Protein AF-A0A6V8L4M1-F1 (afdb_monomer_lite)

InterPro domains:
  IPR036259 MFS transporter superfamily [G3DSA:1.20.1250.20] (1-132)
  IPR036259 MFS transporter superfamily [SSF103473] (3-111)

pLDDT: mean 77.01, std 11.02, range [49.44, 94.81]

Radius of gyration: 29.05 Å; chains: 1; bounding box: 48×50×85 Å

Sequence (153 aa):
MAAAGFAWQSRLTVDSGLVTGVLLPGVVMTFGIGLTFTPLAAAATTGVERSDAGLVSGLLNSSRQVGGSIGLAALATIAAGQGVAGYGRAFEVAALTLVAAAAATLLLPGPRASTVTARAPRTDQGFLRRSRANGRGSEIKARPFALDRRKNP

Organism: NCBI:txid1076125

Structure (mmCIF, N/CA/C/O backbone):
data_AF-A0A6V8L4M1-F1
#
_entry.id   AF-A0A6V8L4M1-F1
#
loop_
_atom_site.group_PDB
_atom_site.id
_atom_site.type_symbol
_atom_site.label_atom_id
_atom_site.label_alt_id
_atom_site.label_comp_id
_atom_site.label_asym_id
_atom_site.label_entity_id
_atom_site.label_seq_id
_atom_site.pdbx_PDB_ins_code
_atom_site.Cartn_x
_atom_site.Cartn_y
_atom_site.Cartn_z
_atom_site.occupancy
_atom_site.B_iso_or_equiv
_atom_site.auth_seq_id
_atom_site.auth_comp_id
_atom_site.auth_asym_id
_atom_site.auth_atom_id
_atom_site.pdbx_PDB_model_num
ATOM 1 N N . MET A 1 1 ? -6.765 5.075 -7.161 1.00 74.38 1 MET A N 1
ATOM 2 C CA . MET A 1 1 ? -5.734 6.039 -7.612 1.00 74.38 1 MET A CA 1
ATOM 3 C C . MET A 1 1 ? -4.319 5.554 -7.339 1.00 74.38 1 MET A C 1
ATOM 5 O O . MET A 1 1 ? -3.570 5.445 -8.297 1.00 74.38 1 MET A O 1
ATOM 9 N N . ALA A 1 2 ? -3.966 5.149 -6.112 1.00 79.38 2 ALA A N 1
ATOM 10 C CA . ALA A 1 2 ? -2.613 4.651 -5.828 1.00 79.38 2 ALA A CA 1
ATOM 11 C C . ALA A 1 2 ? -2.176 3.481 -6.738 1.00 79.38 2 ALA A C 1
ATOM 13 O O . ALA A 1 2 ? -1.106 3.539 -7.335 1.00 79.38 2 ALA A O 1
ATOM 14 N N . ALA A 1 3 ? -3.046 2.483 -6.946 1.00 78.56 3 ALA A N 1
ATOM 15 C CA . ALA A 1 3 ? -2.779 1.366 -7.860 1.00 78.56 3 ALA A CA 1
ATOM 16 C C . ALA A 1 3 ? -2.515 1.800 -9.315 1.00 78.56 3 ALA A C 1
ATOM 18 O O . ALA A 1 3 ? -1.680 1.205 -9.986 1.00 78.56 3 ALA A O 1
ATOM 19 N N . ALA A 1 4 ? -3.184 2.857 -9.792 1.00 81.19 4 ALA A N 1
ATOM 20 C CA . ALA A 1 4 ? -2.968 3.387 -11.138 1.00 81.19 4 ALA A CA 1
ATOM 21 C C . ALA A 1 4 ? -1.587 4.049 -11.267 1.00 81.19 4 ALA A C 1
ATOM 23 O O . ALA A 1 4 ? -0.922 3.864 -12.279 1.00 81.19 4 ALA A O 1
ATOM 24 N N . GLY A 1 5 ? -1.124 4.747 -10.223 1.00 77.19 5 GLY A N 1
ATOM 25 C CA . GLY A 1 5 ? 0.246 5.261 -10.160 1.00 77.19 5 GLY A CA 1
ATOM 26 C C . GLY A 1 5 ? 1.287 4.135 -10.202 1.00 77.19 5 GLY A C 1
ATOM 27 O O . GLY A 1 5 ? 2.226 4.206 -10.989 1.00 77.19 5 GLY A O 1
ATOM 28 N N . PHE A 1 6 ? 1.082 3.053 -9.437 1.00 79.94 6 PHE A N 1
ATOM 29 C CA . PHE A 1 6 ? 1.972 1.876 -9.450 1.00 79.94 6 PHE A CA 1
ATOM 30 C C . PHE A 1 6 ? 1.987 1.162 -10.804 1.00 79.94 6 PHE A C 1
ATOM 32 O O . PHE A 1 6 ? 3.056 0.822 -11.302 1.00 79.94 6 PHE A O 1
ATOM 39 N N . ALA A 1 7 ? 0.826 1.004 -11.440 1.00 80.81 7 ALA A N 1
ATOM 40 C CA . ALA A 1 7 ? 0.725 0.429 -12.779 1.00 80.81 7 ALA A CA 1
ATOM 41 C C . ALA A 1 7 ? 1.347 1.321 -13.869 1.00 80.81 7 ALA A C 1
ATOM 43 O O . ALA A 1 7 ? 1.799 0.819 -14.895 1.00 80.81 7 ALA A O 1
ATOM 44 N N . TRP A 1 8 ? 1.375 2.640 -13.665 1.00 84.38 8 TRP A N 1
ATOM 45 C CA . TRP A 1 8 ? 2.081 3.557 -14.556 1.00 84.38 8 TRP A CA 1
ATOM 46 C C . TRP A 1 8 ? 3.595 3.395 -14.389 1.00 84.38 8 TRP A C 1
ATOM 48 O O . TRP A 1 8 ? 4.304 3.172 -15.369 1.00 84.38 8 TRP A O 1
ATOM 58 N N . GLN A 1 9 ? 4.095 3.4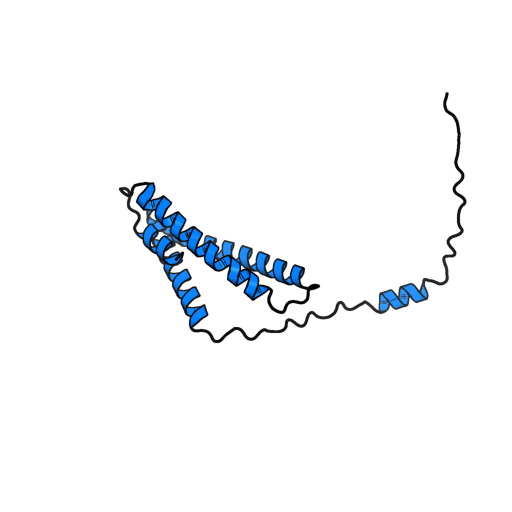27 -13.152 1.00 81.25 9 GLN A N 1
ATOM 59 C CA . GLN A 1 9 ? 5.525 3.278 -12.867 1.00 81.25 9 GLN A CA 1
ATOM 60 C C . GLN A 1 9 ? 6.086 1.886 -13.179 1.00 81.25 9 GLN A C 1
ATOM 62 O O . GLN A 1 9 ? 7.278 1.772 -13.440 1.00 81.25 9 GLN A O 1
ATOM 67 N N . SER A 1 10 ? 5.269 0.830 -13.229 1.00 82.69 10 SER A N 1
ATOM 68 C CA . SER A 1 10 ? 5.748 -0.495 -13.654 1.00 82.69 10 SER A CA 1
ATOM 69 C C . SER A 1 10 ? 6.195 -0.542 -15.121 1.00 82.69 10 SER A C 1
ATOM 71 O O . SER A 1 10 ? 6.928 -1.451 -15.503 1.00 82.69 10 SER A O 1
ATOM 73 N N . ARG A 1 11 ? 5.794 0.444 -15.936 1.00 81.81 11 ARG A N 1
ATOM 74 C CA . ARG A 1 11 ? 6.156 0.565 -17.357 1.00 81.81 11 ARG A CA 1
ATOM 75 C C . ARG A 1 11 ? 7.349 1.491 -17.612 1.00 81.81 11 ARG A C 1
ATOM 77 O O . ARG A 1 11 ? 7.586 1.851 -18.762 1.00 81.81 11 ARG A O 1
ATOM 84 N N . LEU A 1 12 ? 8.068 1.910 -16.567 1.00 81.50 12 LEU A N 1
ATOM 85 C CA . LEU A 1 12 ? 9.231 2.787 -16.710 1.00 81.50 12 LEU A CA 1
ATOM 86 C C . LEU A 1 12 ? 10.321 2.118 -17.553 1.00 81.50 12 LEU A C 1
ATOM 88 O O . LEU A 1 12 ? 10.719 0.984 -17.290 1.00 81.50 12 LEU A O 1
ATOM 92 N N . THR A 1 13 ? 10.832 2.855 -18.530 1.00 73.81 13 THR A N 1
ATOM 93 C CA . THR A 1 13 ? 11.978 2.463 -19.359 1.00 73.81 13 THR A CA 1
ATOM 94 C C . THR A 1 13 ? 13.134 3.438 -19.152 1.00 73.81 13 THR A C 1
ATOM 96 O O . THR A 1 13 ? 12.953 4.521 -18.596 1.00 73.81 13 THR A O 1
ATOM 99 N N . VAL A 1 14 ? 14.328 3.076 -19.622 1.00 72.06 14 VAL A N 1
ATOM 100 C CA . VAL A 1 14 ? 15.528 3.930 -19.527 1.00 72.06 14 VAL A CA 1
ATOM 101 C C . VAL A 1 14 ? 15.386 5.271 -20.262 1.00 72.06 14 VAL A C 1
ATOM 103 O O . VAL A 1 14 ? 16.035 6.237 -19.878 1.00 72.06 14 VAL A O 1
ATOM 106 N N . ASP A 1 15 ? 14.487 5.354 -21.246 1.00 77.12 15 ASP A N 1
ATOM 107 C CA . ASP A 1 15 ? 14.198 6.573 -22.017 1.00 77.12 15 ASP A CA 1
ATOM 108 C C . ASP A 1 15 ? 13.108 7.454 -21.383 1.00 77.12 15 ASP A C 1
ATOM 110 O O . ASP A 1 15 ? 12.748 8.511 -21.906 1.00 77.12 15 ASP A O 1
ATOM 114 N N . SER A 1 16 ? 12.528 7.019 -20.261 1.00 79.06 16 SER A N 1
ATOM 115 C CA . SER A 1 16 ? 11.446 7.748 -19.603 1.00 79.06 16 SER A CA 1
ATOM 116 C C . SER A 1 16 ? 11.971 9.033 -18.957 1.00 79.06 16 SER A C 1
ATOM 118 O O . SER A 1 16 ? 12.795 9.000 -18.046 1.00 79.06 16 SER A O 1
ATOM 120 N N . GLY A 1 17 ? 11.451 10.184 -19.389 1.00 82.88 17 GLY A N 1
ATOM 121 C CA . GLY A 1 17 ? 11.781 11.475 -18.786 1.00 82.88 17 GLY A CA 1
ATOM 122 C C . GLY A 1 17 ? 11.343 11.570 -17.318 1.00 82.88 17 GLY A C 1
ATOM 123 O O . GLY A 1 17 ? 10.309 11.028 -16.929 1.00 82.88 17 GLY A O 1
ATOM 124 N N . LEU A 1 18 ? 12.095 12.315 -16.500 1.00 79.81 18 LEU A N 1
ATOM 125 C CA . LEU A 1 18 ? 11.851 12.470 -15.055 1.00 79.81 18 LEU A CA 1
ATOM 126 C C . LEU A 1 18 ? 10.407 12.891 -14.727 1.00 79.81 18 LEU A C 1
ATOM 128 O O . LEU A 1 18 ? 9.784 12.371 -13.799 1.00 79.81 18 LEU A O 1
ATOM 132 N N . VAL A 1 19 ? 9.866 13.835 -15.501 1.00 83.88 19 VAL A N 1
ATOM 133 C CA . VAL A 1 19 ? 8.543 14.418 -15.251 1.00 83.88 19 VAL A CA 1
ATOM 134 C C . VAL A 1 19 ? 7.426 13.406 -15.521 1.00 83.88 19 VAL A C 1
ATOM 136 O O . VAL A 1 19 ? 6.564 13.199 -14.669 1.00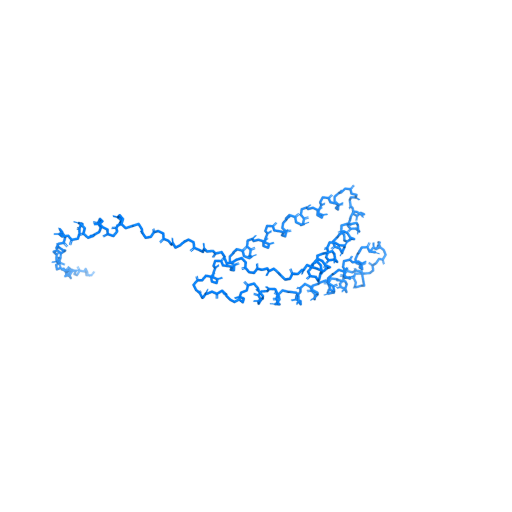 83.88 19 VAL A O 1
ATOM 139 N N . THR A 1 20 ? 7.449 12.745 -16.679 1.00 81.56 20 THR A N 1
ATOM 140 C CA . THR A 1 20 ? 6.381 11.835 -17.125 1.00 81.56 20 THR A CA 1
ATOM 141 C C . THR A 1 20 ? 6.527 10.417 -16.581 1.00 81.56 20 THR A C 1
ATOM 143 O O . THR A 1 20 ? 5.521 9.740 -16.382 1.00 81.56 20 THR A O 1
ATOM 146 N N . GLY A 1 21 ? 7.757 9.970 -16.325 1.00 80.25 21 GLY A N 1
ATOM 147 C CA . GLY A 1 21 ? 8.047 8.646 -15.784 1.00 80.25 21 GLY A CA 1
ATOM 148 C C . GLY A 1 21 ? 7.925 8.577 -14.264 1.00 80.25 21 GLY A C 1
ATOM 149 O O . GLY A 1 21 ? 7.425 7.587 -13.741 1.00 80.25 21 GLY A O 1
ATOM 150 N N . VAL A 1 22 ? 8.350 9.616 -13.537 1.00 81.88 22 VAL A N 1
ATOM 151 C CA . VAL A 1 22 ? 8.508 9.536 -12.072 1.00 81.88 22 VAL A CA 1
ATOM 152 C C . VAL A 1 22 ? 7.609 10.523 -11.334 1.00 81.88 22 VAL A C 1
ATOM 154 O O . VAL A 1 22 ? 6.850 10.112 -10.457 1.00 81.88 22 VAL A O 1
ATOM 157 N N . LEU A 1 23 ? 7.655 11.813 -11.685 1.00 87.38 23 LEU A N 1
ATOM 158 C CA . LEU A 1 23 ? 6.935 12.845 -10.929 1.00 87.38 23 LEU A CA 1
ATOM 159 C C . LEU A 1 23 ? 5.416 12.723 -11.060 1.00 87.38 23 LEU A C 1
ATOM 161 O O . LEU A 1 23 ? 4.731 12.666 -10.040 1.00 87.38 23 LEU A O 1
ATOM 165 N N . LEU A 1 24 ? 4.879 12.652 -12.283 1.00 86.75 24 LEU A N 1
ATOM 166 C CA . LEU A 1 24 ? 3.430 12.520 -12.480 1.00 86.75 24 LEU A CA 1
ATOM 167 C C . LEU A 1 24 ? 2.865 11.259 -11.798 1.00 86.75 24 LEU A C 1
ATOM 169 O O . LEU A 1 24 ? 1.916 11.386 -11.018 1.00 86.75 24 LEU A O 1
ATOM 173 N N . PRO A 1 25 ? 3.436 10.058 -12.012 1.00 82.00 25 PRO A N 1
ATOM 174 C CA . PRO A 1 25 ? 2.959 8.849 -11.341 1.00 82.00 25 PRO A CA 1
ATOM 175 C C . PRO A 1 25 ? 3.078 8.915 -9.816 1.00 82.00 25 PRO A C 1
ATOM 177 O O . PRO A 1 25 ? 2.144 8.518 -9.117 1.00 82.00 25 PRO A O 1
ATOM 180 N N . GLY A 1 26 ? 4.169 9.483 -9.290 1.00 84.38 26 GLY A N 1
ATOM 181 C CA . GLY A 1 26 ? 4.360 9.673 -7.851 1.00 84.38 26 GLY A CA 1
ATOM 182 C C . GLY A 1 26 ? 3.306 10.592 -7.223 1.00 84.38 26 GLY A C 1
ATOM 183 O O . GLY A 1 26 ? 2.794 10.308 -6.136 1.00 84.38 26 GLY A O 1
ATOM 184 N N . VAL A 1 27 ? 2.900 11.655 -7.924 1.00 87.50 27 VAL A N 1
ATOM 185 C CA . VAL A 1 27 ? 1.788 12.517 -7.490 1.00 87.50 27 VAL A CA 1
ATOM 186 C C . VAL A 1 27 ? 0.476 11.728 -7.451 1.00 87.50 27 VAL A C 1
ATOM 188 O O . VAL A 1 27 ? -0.246 11.784 -6.458 1.00 87.50 27 VAL A O 1
ATOM 191 N N . VAL A 1 28 ? 0.184 10.921 -8.474 1.00 87.31 28 VAL A N 1
ATOM 192 C CA . VAL A 1 28 ? -1.025 10.074 -8.502 1.00 87.31 28 VAL A CA 1
ATOM 193 C C . VAL A 1 28 ? -1.028 9.046 -7.362 1.00 87.31 28 VAL A C 1
ATOM 195 O O . VAL A 1 28 ? -2.071 8.814 -6.737 1.00 87.31 28 VAL A O 1
ATOM 198 N N . MET A 1 29 ? 0.130 8.449 -7.056 1.00 85.56 29 MET A N 1
ATOM 199 C CA . MET A 1 29 ? 0.293 7.541 -5.919 1.00 85.56 29 MET A CA 1
ATOM 200 C C . MET A 1 29 ? -0.039 8.226 -4.598 1.00 85.56 29 MET A C 1
ATOM 202 O O . MET A 1 29 ? -0.930 7.782 -3.872 1.00 85.56 29 MET A O 1
ATOM 206 N N . THR A 1 30 ? 0.675 9.311 -4.299 1.00 84.38 30 THR A N 1
ATOM 207 C CA . THR A 1 30 ? 0.579 10.039 -3.026 1.00 84.38 30 THR A CA 1
ATOM 208 C C . THR A 1 30 ? -0.797 10.657 -2.822 1.00 84.38 30 THR A C 1
ATOM 210 O O . THR A 1 30 ? -1.348 10.560 -1.726 1.00 84.38 30 THR A O 1
ATOM 213 N N . PHE A 1 31 ? -1.415 11.181 -3.881 1.00 88.25 31 PHE A N 1
ATOM 214 C CA . PHE A 1 31 ? -2.790 11.669 -3.840 1.00 88.25 31 PHE A CA 1
ATOM 215 C C . PHE A 1 31 ? -3.780 10.549 -3.494 1.00 88.25 31 PHE A C 1
ATOM 217 O O . PHE A 1 31 ? -4.631 10.703 -2.618 1.00 88.25 31 PHE A O 1
ATOM 224 N N . GLY A 1 32 ? -3.634 9.374 -4.118 1.00 81.00 32 GLY A N 1
ATOM 225 C CA . GLY A 1 32 ? -4.463 8.211 -3.807 1.00 81.00 32 GLY A CA 1
ATOM 226 C C . GLY A 1 32 ? -4.307 7.711 -2.368 1.00 81.00 32 GLY A C 1
ATOM 227 O O . GLY A 1 32 ? -5.297 7.341 -1.734 1.00 81.00 32 GLY A O 1
ATOM 228 N N . ILE A 1 33 ? -3.079 7.719 -1.847 1.00 82.00 33 ILE A N 1
ATOM 229 C CA . ILE A 1 33 ? -2.792 7.357 -0.454 1.00 82.00 33 ILE A CA 1
ATOM 230 C C . ILE A 1 33 ? -3.433 8.374 0.502 1.00 82.00 33 ILE A C 1
ATOM 232 O O . ILE A 1 33 ? -4.129 7.974 1.437 1.00 82.00 33 ILE A O 1
ATOM 236 N N . GLY A 1 34 ? -3.272 9.676 0.242 1.00 81.94 34 GLY A N 1
ATOM 237 C CA . GLY A 1 34 ? -3.828 10.751 1.070 1.00 81.94 34 GLY A CA 1
ATOM 238 C C . GLY A 1 34 ? -5.352 10.693 1.190 1.00 81.94 34 GLY A C 1
ATOM 239 O O . GLY A 1 34 ? -5.886 10.771 2.295 1.00 81.94 34 GLY A O 1
ATOM 240 N N . LEU A 1 35 ? -6.051 10.444 0.078 1.00 83.12 35 LEU A N 1
ATOM 241 C CA . LEU A 1 35 ? -7.513 10.298 0.068 1.00 83.12 35 LEU A CA 1
ATOM 242 C C . LEU A 1 35 ? -8.018 9.102 0.891 1.00 83.12 35 LEU A C 1
ATOM 244 O O . LEU A 1 35 ? -9.158 9.112 1.347 1.00 83.12 35 LEU A O 1
ATOM 248 N N . THR A 1 36 ? -7.185 8.082 1.103 1.00 80.19 36 THR A N 1
ATOM 249 C CA . THR A 1 36 ? -7.562 6.883 1.870 1.00 80.19 36 THR A CA 1
ATOM 250 C C . THR A 1 36 ? -7.343 7.074 3.374 1.00 80.19 36 THR A C 1
ATOM 252 O O . THR A 1 36 ? -8.055 6.494 4.194 1.00 80.19 36 THR A O 1
ATOM 255 N N . PHE A 1 37 ? -6.376 7.906 3.767 1.00 77.75 37 PHE A N 1
ATOM 256 C CA . PHE A 1 37 ? -5.958 8.046 5.164 1.00 77.75 37 PHE A CA 1
ATOM 257 C C . PHE A 1 37 ? -7.029 8.673 6.064 1.00 77.75 37 PHE A C 1
ATOM 259 O O . PHE A 1 37 ? -7.272 8.178 7.167 1.00 77.75 37 PHE A O 1
ATOM 266 N N . THR A 1 38 ? -7.679 9.736 5.591 1.00 79.38 38 THR A N 1
ATOM 267 C CA . THR A 1 38 ? -8.715 10.469 6.334 1.00 79.38 38 THR A CA 1
ATOM 268 C C . THR A 1 38 ? -9.932 9.601 6.684 1.00 79.38 38 THR A C 1
ATOM 270 O O . THR A 1 38 ? -10.240 9.483 7.873 1.00 79.38 38 THR A O 1
ATOM 273 N N . PRO A 1 39 ? -10.610 8.936 5.723 1.00 76.31 39 PRO A N 1
ATOM 274 C CA . PRO A 1 39 ? -11.754 8.082 6.043 1.00 76.31 39 PRO A CA 1
ATOM 275 C C . PRO A 1 39 ? -11.356 6.864 6.884 1.00 76.31 39 PRO A C 1
ATOM 277 O O . PRO A 1 39 ? -12.121 6.452 7.750 1.00 76.31 39 PRO A O 1
ATOM 280 N N . LEU A 1 40 ? -10.145 6.324 6.702 1.00 75.56 40 LEU A N 1
ATOM 281 C CA . LEU A 1 40 ? -9.652 5.204 7.504 1.00 75.56 40 LEU A CA 1
ATOM 282 C C . LEU A 1 40 ? -9.451 5.585 8.979 1.00 75.56 40 LEU A C 1
ATOM 284 O O . LEU A 1 40 ? -9.785 4.809 9.870 1.00 75.56 40 LEU A O 1
ATOM 288 N N . ALA A 1 41 ? -8.898 6.769 9.250 1.00 74.31 41 ALA A N 1
ATOM 289 C CA . ALA A 1 41 ? -8.724 7.270 10.613 1.00 74.31 41 ALA A CA 1
ATOM 290 C C . ALA A 1 41 ? -10.072 7.567 11.294 1.00 74.31 41 ALA A C 1
ATOM 292 O O . ALA A 1 41 ? -10.255 7.243 12.468 1.00 74.31 41 ALA A O 1
ATOM 293 N N . ALA A 1 42 ? -11.028 8.124 10.545 1.00 76.31 42 ALA A N 1
ATOM 294 C CA . ALA A 1 42 ? -12.380 8.357 11.037 1.00 76.31 42 ALA A CA 1
ATOM 295 C C . ALA A 1 42 ? -13.089 7.031 11.367 1.00 76.31 42 ALA A C 1
ATOM 297 O O . ALA A 1 42 ? -13.558 6.852 12.486 1.00 76.31 42 ALA A O 1
ATOM 298 N N . ALA A 1 43 ? -13.079 6.063 10.447 1.00 75.12 43 ALA A N 1
ATOM 299 C CA . ALA A 1 43 ? -13.695 4.749 10.644 1.00 75.12 43 ALA A CA 1
ATOM 300 C C . ALA A 1 43 ? -13.077 3.955 11.808 1.00 75.12 43 ALA A C 1
ATOM 302 O O . ALA A 1 43 ? -13.775 3.230 12.509 1.00 75.12 43 ALA A O 1
ATOM 303 N N . ALA A 1 44 ? -11.772 4.096 12.047 1.00 68.56 44 ALA A N 1
ATOM 304 C CA . ALA A 1 44 ? -11.099 3.404 13.145 1.00 68.56 44 ALA A CA 1
ATOM 305 C C . ALA A 1 44 ? -11.422 3.986 14.532 1.00 68.56 44 ALA A C 1
ATOM 307 O O . ALA A 1 44 ? -11.190 3.324 15.540 1.00 68.56 44 ALA A O 1
ATOM 308 N N . THR A 1 45 ? -11.916 5.225 14.595 1.00 74.94 45 THR A N 1
ATOM 309 C CA . THR A 1 45 ? -12.193 5.930 15.856 1.00 74.94 45 THR A CA 1
ATOM 310 C C . THR A 1 45 ? -13.688 6.114 16.125 1.00 74.94 45 THR A C 1
ATOM 312 O O . THR A 1 45 ? -14.066 6.475 17.240 1.00 74.94 45 THR A O 1
ATOM 315 N N . THR A 1 46 ? -14.562 5.816 15.156 1.00 75.88 46 THR A N 1
ATOM 316 C CA . THR A 1 46 ? -16.015 5.829 15.366 1.00 75.88 46 THR A CA 1
ATOM 317 C C . THR A 1 46 ? -16.427 4.816 16.436 1.00 75.88 46 THR A C 1
ATOM 319 O O . THR A 1 46 ? -16.144 3.628 16.305 1.00 75.88 46 THR A O 1
ATOM 322 N N . GLY A 1 47 ? -17.119 5.278 17.482 1.00 68.75 47 GLY A N 1
ATOM 323 C CA . GLY A 1 47 ? -17.636 4.425 18.562 1.00 68.75 47 GLY A CA 1
ATOM 324 C C . GLY A 1 47 ? -16.646 4.112 19.690 1.00 68.75 47 GLY A C 1
ATOM 325 O O . GLY A 1 47 ? -16.992 3.351 20.589 1.00 68.75 47 GLY A O 1
ATOM 326 N N . VAL A 1 48 ? -15.442 4.695 19.674 1.00 73.88 48 VAL A N 1
ATOM 327 C CA . VAL A 1 48 ? -14.446 4.531 20.744 1.00 73.88 48 VAL A CA 1
ATOM 328 C C . VAL A 1 48 ? -14.718 5.525 21.876 1.00 73.88 48 VAL A C 1
ATOM 330 O O . VAL A 1 48 ? -14.902 6.721 21.640 1.00 73.88 48 VAL A O 1
ATOM 333 N N . GLU A 1 49 ? -14.731 5.044 23.119 1.00 78.56 49 GLU A N 1
ATOM 334 C CA . GLU A 1 49 ? -14.844 5.903 24.298 1.00 78.56 49 GLU A CA 1
ATOM 335 C C . GLU A 1 49 ? -13.603 6.806 24.430 1.00 78.56 49 GLU A C 1
ATOM 337 O O . GLU A 1 49 ? -12.482 6.402 24.119 1.00 78.56 49 GLU A O 1
ATOM 342 N N . ARG A 1 50 ? -13.770 8.055 24.891 1.00 73.81 50 ARG A N 1
ATOM 343 C CA . ARG A 1 50 ? -12.659 9.029 24.970 1.00 73.81 50 ARG A CA 1
ATOM 344 C C . ARG A 1 50 ? -11.471 8.538 25.808 1.00 73.81 50 ARG A C 1
ATOM 346 O O . ARG A 1 50 ? -10.348 8.949 25.526 1.00 73.81 50 ARG A O 1
ATOM 353 N N . SER A 1 51 ? -11.704 7.669 26.794 1.00 80.06 51 SER A N 1
ATOM 354 C CA . SER A 1 51 ? -10.654 7.028 27.600 1.00 80.06 51 SER A CA 1
ATOM 355 C C . SER A 1 51 ? -9.760 6.086 26.790 1.00 80.06 51 SER A C 1
ATOM 357 O O . SER A 1 51 ? -8.579 5.944 27.100 1.00 80.06 51 SER A O 1
ATOM 359 N N . ASP A 1 52 ? -10.300 5.491 25.728 1.00 81.00 52 ASP A N 1
ATOM 360 C CA . ASP A 1 52 ? -9.674 4.397 24.984 1.00 81.00 52 ASP A CA 1
ATOM 361 C C . ASP A 1 52 ? -9.102 4.867 23.641 1.00 81.00 52 ASP A C 1
ATOM 363 O O . ASP A 1 52 ? -8.339 4.146 22.995 1.00 81.00 52 ASP A O 1
ATOM 367 N N . ALA A 1 53 ? -9.396 6.106 23.232 1.00 79.19 53 ALA A N 1
ATOM 368 C CA . ALA A 1 53 ? -8.917 6.699 21.983 1.00 79.19 53 ALA A CA 1
ATOM 369 C C . ALA A 1 53 ? -7.383 6.643 21.843 1.00 79.19 53 ALA A C 1
ATOM 371 O O . ALA A 1 53 ? -6.868 6.379 20.755 1.00 79.19 53 ALA A O 1
ATOM 372 N N . GLY A 1 54 ? -6.647 6.834 22.945 1.00 83.12 54 GLY A N 1
ATOM 373 C CA . GLY A 1 54 ? -5.186 6.714 22.965 1.00 83.12 54 GLY A CA 1
ATOM 374 C C . GLY A 1 54 ? -4.697 5.284 22.715 1.00 83.12 54 GLY A C 1
ATOM 375 O O . GLY A 1 54 ? -3.754 5.082 21.950 1.00 83.12 54 GLY A O 1
ATOM 376 N N . LEU A 1 55 ? -5.374 4.288 23.296 1.00 85.81 55 LEU A N 1
ATOM 377 C CA . LEU A 1 55 ? -5.055 2.870 23.104 1.00 85.81 55 LEU A CA 1
ATOM 378 C C . LEU A 1 55 ? -5.373 2.419 21.676 1.00 85.81 55 LEU A C 1
ATOM 380 O O . LEU A 1 55 ? -4.537 1.784 21.037 1.00 85.81 55 LEU A O 1
ATOM 384 N N . VAL A 1 56 ? -6.540 2.795 21.147 1.00 83.44 56 VAL A N 1
ATOM 385 C CA . VAL A 1 56 ? -6.947 2.462 19.773 1.00 83.44 56 VAL A CA 1
ATOM 386 C C . VAL A 1 56 ? -6.028 3.126 18.747 1.00 83.44 56 VAL A C 1
ATOM 388 O O . VAL A 1 56 ? -5.580 2.465 17.813 1.00 83.44 56 VAL A O 1
ATOM 391 N N . SER A 1 57 ? -5.683 4.403 18.935 1.00 82.81 57 SER A N 1
ATOM 392 C CA . SER A 1 57 ? -4.748 5.114 18.054 1.00 82.81 57 SER A CA 1
ATOM 393 C C . SER A 1 57 ? -3.343 4.504 18.099 1.00 82.81 57 SER A C 1
ATOM 395 O O . SER A 1 57 ? -2.735 4.272 17.051 1.00 82.81 57 SER A O 1
ATOM 397 N N . GLY A 1 58 ? -2.850 4.159 19.295 1.00 87.00 58 GLY A N 1
ATOM 398 C CA . GLY A 1 58 ? -1.574 3.463 19.469 1.00 87.00 58 GLY A CA 1
ATOM 399 C C . GLY A 1 58 ? -1.551 2.115 18.749 1.00 87.00 58 GLY A C 1
ATOM 400 O O . GLY A 1 58 ? -0.645 1.856 17.958 1.00 87.00 58 GLY A O 1
ATOM 401 N N . LEU A 1 59 ? -2.588 1.295 18.941 1.00 88.12 59 LEU A N 1
ATOM 402 C CA . LEU A 1 59 ? -2.743 0.009 18.255 1.00 88.12 59 LEU A CA 1
ATOM 403 C C . LEU A 1 59 ? -2.804 0.172 16.736 1.00 88.12 59 LEU A C 1
ATOM 405 O O . LEU A 1 59 ? -2.149 -0.581 16.012 1.00 88.12 59 LEU A O 1
ATOM 409 N N . LEU A 1 60 ? -3.547 1.163 16.244 1.00 84.94 60 LEU A N 1
ATOM 410 C CA . LEU A 1 60 ? -3.663 1.442 14.817 1.00 84.94 60 LEU A CA 1
ATOM 411 C C . LEU A 1 60 ? -2.315 1.863 14.225 1.00 84.94 60 LEU A C 1
ATOM 413 O O . LEU A 1 60 ? -1.928 1.376 13.164 1.00 84.94 60 LEU A O 1
ATOM 417 N N . ASN A 1 61 ? -1.576 2.732 14.914 1.00 86.50 61 ASN A N 1
ATOM 418 C CA . ASN A 1 61 ? -0.269 3.189 14.461 1.00 86.50 61 ASN A CA 1
ATOM 419 C C . ASN A 1 61 ? 0.778 2.065 14.480 1.00 86.50 61 ASN A C 1
ATOM 421 O O . ASN A 1 61 ? 1.507 1.890 13.505 1.00 86.50 61 ASN A O 1
ATOM 425 N N . SER A 1 62 ? 0.830 1.263 15.546 1.00 89.25 62 SER A N 1
ATOM 426 C CA . SER A 1 62 ? 1.718 0.098 15.622 1.00 89.25 62 SER A CA 1
ATOM 427 C C . SER A 1 62 ? 1.389 -0.929 14.541 1.00 89.25 62 SER A C 1
ATOM 429 O O . SER A 1 62 ? 2.291 -1.396 13.850 1.00 89.25 62 SER A O 1
ATOM 431 N N . SER A 1 63 ? 0.103 -1.220 14.321 1.00 89.12 63 SER A N 1
ATOM 432 C CA . SER A 1 63 ? -0.338 -2.141 13.264 1.00 89.12 63 SER A CA 1
ATOM 433 C C . SER A 1 63 ? 0.046 -1.637 11.872 1.00 89.12 63 SER A C 1
ATOM 435 O O . SER A 1 63 ? 0.514 -2.414 11.044 1.00 89.12 63 SER A O 1
ATOM 437 N N . ARG A 1 64 ? -0.091 -0.327 11.614 1.00 88.25 64 ARG A N 1
ATOM 438 C CA . ARG A 1 64 ? 0.333 0.298 10.350 1.00 88.25 64 ARG A CA 1
ATOM 439 C C . ARG A 1 64 ? 1.841 0.216 10.143 1.00 88.25 64 ARG A C 1
ATOM 441 O O . ARG A 1 64 ? 2.266 -0.103 9.040 1.00 88.25 64 ARG A O 1
ATOM 448 N N . GLN A 1 65 ? 2.640 0.480 11.177 1.00 91.56 65 GLN A N 1
ATOM 449 C CA . GLN A 1 65 ? 4.098 0.380 11.081 1.00 91.56 65 GLN A CA 1
ATOM 450 C C . GLN A 1 65 ? 4.552 -1.058 10.816 1.00 91.56 65 GLN A C 1
ATOM 452 O O . GLN A 1 65 ? 5.352 -1.279 9.912 1.00 91.56 65 GLN A O 1
ATOM 457 N N . VAL A 1 66 ? 4.004 -2.033 11.549 1.00 94.12 66 VAL A N 1
ATOM 458 C CA . VAL A 1 66 ? 4.317 -3.459 11.356 1.00 94.12 66 VAL A CA 1
ATOM 459 C C . VAL A 1 66 ? 3.866 -3.938 9.974 1.00 94.12 66 VAL A C 1
ATOM 461 O O . VAL A 1 66 ? 4.630 -4.580 9.262 1.00 94.12 66 VAL A O 1
ATOM 464 N N . GLY A 1 67 ? 2.651 -3.592 9.543 1.00 87.69 67 GLY A N 1
ATOM 465 C CA . GLY A 1 67 ? 2.167 -3.949 8.208 1.00 87.69 67 GLY A CA 1
ATOM 466 C C . GLY A 1 67 ? 2.982 -3.292 7.091 1.00 87.69 67 GLY A C 1
ATOM 467 O O . GLY A 1 67 ? 3.313 -3.941 6.100 1.00 87.69 67 GLY A O 1
ATOM 468 N N . GLY A 1 68 ? 3.350 -2.022 7.268 1.00 88.38 68 GLY A N 1
ATOM 469 C CA . GLY A 1 68 ? 4.155 -1.267 6.313 1.00 88.38 68 GLY A CA 1
ATOM 470 C C . GLY A 1 68 ? 5.559 -1.840 6.143 1.00 88.38 68 GLY A C 1
ATOM 471 O O . GLY A 1 68 ? 6.017 -1.983 5.012 1.00 88.38 68 GLY A O 1
ATOM 472 N N . SER A 1 69 ? 6.222 -2.225 7.237 1.00 94.00 69 SER A N 1
ATOM 473 C CA . SER A 1 69 ? 7.558 -2.826 7.171 1.00 94.00 69 SER A CA 1
ATOM 474 C C . SER A 1 69 ? 7.537 -4.213 6.532 1.00 94.00 69 SER A C 1
ATOM 476 O O . SER A 1 69 ? 8.391 -4.499 5.697 1.00 94.00 69 SER A O 1
ATOM 478 N N . ILE A 1 70 ? 6.539 -5.046 6.845 1.00 94.81 70 ILE A N 1
ATOM 479 C CA . ILE A 1 70 ? 6.373 -6.373 6.231 1.00 94.81 70 ILE A CA 1
ATOM 480 C C . ILE A 1 70 ? 6.097 -6.246 4.728 1.00 94.81 70 ILE A C 1
ATOM 482 O O . ILE A 1 70 ? 6.739 -6.920 3.922 1.00 94.81 70 ILE A O 1
ATOM 486 N N . GLY A 1 71 ? 5.176 -5.360 4.335 1.00 88.88 71 GLY A N 1
ATOM 487 C CA . GLY A 1 71 ? 4.865 -5.117 2.926 1.00 88.88 71 GLY A CA 1
ATOM 488 C C . GLY A 1 71 ? 6.075 -4.591 2.154 1.00 88.88 71 GLY A C 1
ATOM 489 O O . GLY A 1 71 ? 6.386 -5.088 1.073 1.00 88.88 71 GLY A O 1
ATOM 490 N N . LEU A 1 72 ? 6.805 -3.635 2.734 1.00 92.25 72 LEU A N 1
ATOM 491 C CA . LEU A 1 72 ? 8.017 -3.095 2.127 1.00 92.25 72 LEU A CA 1
ATOM 492 C C . LEU A 1 72 ? 9.118 -4.154 2.006 1.00 92.25 72 LEU A C 1
ATOM 494 O O . LEU A 1 72 ? 9.761 -4.226 0.963 1.00 92.25 72 LEU A O 1
ATOM 498 N N . ALA A 1 73 ? 9.312 -4.995 3.025 1.00 93.69 73 ALA A N 1
ATOM 499 C CA . ALA A 1 73 ? 10.287 -6.081 2.989 1.00 93.69 73 ALA A CA 1
ATOM 500 C C . ALA A 1 73 ? 9.991 -7.064 1.847 1.00 93.69 73 ALA A C 1
ATOM 502 O O . ALA A 1 73 ? 10.886 -7.372 1.064 1.00 93.69 73 ALA A O 1
ATOM 503 N N . ALA A 1 74 ? 8.733 -7.487 1.691 1.00 92.06 74 ALA A N 1
ATOM 504 C CA . ALA A 1 74 ? 8.333 -8.374 0.601 1.00 92.06 74 ALA A CA 1
ATOM 505 C C . ALA A 1 74 ? 8.578 -7.745 -0.784 1.00 92.06 74 ALA A C 1
ATOM 507 O O . ALA A 1 74 ? 9.143 -8.389 -1.670 1.00 92.06 74 ALA A O 1
ATOM 508 N N . LEU A 1 75 ? 8.211 -6.470 -0.967 1.00 89.62 75 LEU A N 1
ATOM 509 C CA . LEU A 1 75 ? 8.456 -5.747 -2.220 1.00 89.62 75 LEU A CA 1
ATOM 510 C C . LEU A 1 75 ? 9.953 -5.577 -2.505 1.00 89.62 75 LEU A C 1
ATOM 512 O O . LEU A 1 75 ? 10.378 -5.735 -3.649 1.00 89.62 75 LEU A O 1
ATOM 516 N N . ALA A 1 76 ? 10.759 -5.303 -1.478 1.00 90.00 76 ALA A N 1
ATOM 517 C CA . ALA A 1 76 ? 12.208 -5.197 -1.601 1.00 90.00 76 ALA A CA 1
ATOM 518 C C . ALA A 1 76 ? 12.839 -6.533 -2.014 1.00 90.00 76 ALA A C 1
ATOM 520 O O . ALA A 1 76 ? 13.708 -6.550 -2.882 1.00 90.00 76 ALA A O 1
ATOM 521 N N . THR A 1 77 ? 12.371 -7.658 -1.463 1.00 91.81 77 THR A N 1
ATOM 522 C CA . THR A 1 77 ? 12.811 -8.997 -1.882 1.00 91.81 77 THR A CA 1
ATOM 523 C C . THR A 1 77 ? 12.495 -9.262 -3.355 1.00 91.81 77 THR A C 1
ATOM 525 O O . THR A 1 77 ? 13.357 -9.750 -4.085 1.00 91.81 77 THR A O 1
ATOM 528 N N . ILE A 1 78 ? 11.295 -8.896 -3.818 1.00 87.81 78 ILE A N 1
ATOM 529 C CA . ILE A 1 78 ? 10.902 -9.029 -5.231 1.00 87.81 78 ILE A CA 1
ATOM 530 C C . ILE A 1 78 ? 11.793 -8.162 -6.128 1.00 87.81 78 ILE A C 1
ATOM 532 O O . ILE A 1 78 ? 12.275 -8.633 -7.157 1.00 87.81 78 ILE A O 1
ATOM 536 N N . ALA A 1 79 ? 12.0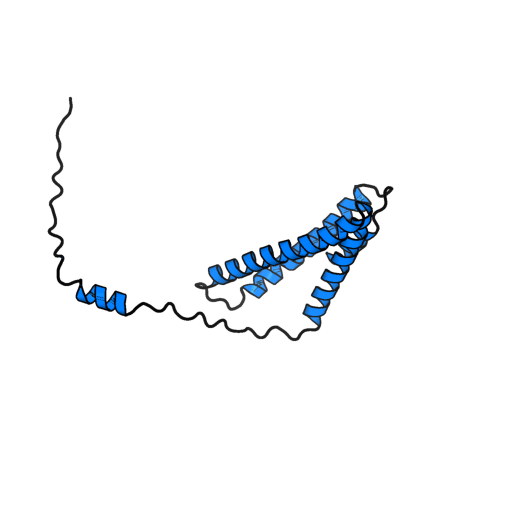48 -6.913 -5.727 1.00 88.44 79 ALA A N 1
ATOM 537 C CA . ALA A 1 79 ? 12.906 -6.002 -6.478 1.00 88.44 79 ALA A CA 1
ATOM 538 C C . ALA A 1 79 ? 14.360 -6.504 -6.550 1.00 88.44 79 ALA A C 1
ATOM 540 O O . ALA A 1 79 ? 14.986 -6.450 -7.607 1.00 88.44 79 ALA A O 1
ATOM 541 N N . ALA A 1 80 ? 14.890 -7.039 -5.448 1.00 88.62 80 ALA A N 1
ATOM 542 C CA . ALA A 1 80 ? 16.276 -7.488 -5.356 1.00 88.62 80 ALA A CA 1
ATOM 543 C C . ALA A 1 80 ? 16.601 -8.661 -6.297 1.00 88.62 80 ALA A C 1
ATOM 545 O O . ALA A 1 80 ? 17.728 -8.758 -6.779 1.00 88.62 80 ALA A O 1
ATOM 546 N N . GLY A 1 81 ? 15.624 -9.520 -6.611 1.00 80.62 81 GLY A N 1
ATOM 547 C CA . GLY A 1 81 ? 15.838 -10.728 -7.416 1.00 80.62 81 GLY A CA 1
ATOM 548 C C . GLY A 1 81 ? 16.310 -10.499 -8.861 1.00 80.62 81 GLY A C 1
ATOM 549 O O . GLY A 1 81 ? 16.738 -11.452 -9.507 1.00 80.62 81 GLY A O 1
ATOM 550 N N . GLN A 1 82 ? 16.223 -9.272 -9.392 1.00 79.31 82 GLN A N 1
ATOM 551 C CA . GLN A 1 82 ? 16.574 -8.934 -10.786 1.00 79.31 82 GLN A CA 1
ATOM 552 C C . GLN A 1 82 ? 17.344 -7.597 -10.908 1.00 79.31 82 GLN A C 1
ATOM 554 O O . GLN A 1 82 ? 17.428 -7.018 -11.993 1.00 79.31 82 GLN A O 1
ATOM 559 N N . GLY A 1 83 ? 17.878 -7.056 -9.805 1.00 79.62 83 GLY A N 1
ATOM 560 C CA . GLY A 1 83 ? 18.526 -5.738 -9.799 1.00 79.62 83 GLY A CA 1
ATOM 561 C C . GLY A 1 83 ? 17.580 -4.611 -10.242 1.00 79.62 83 GLY A C 1
ATOM 562 O O . GLY A 1 83 ? 16.402 -4.601 -9.892 1.00 79.62 83 GLY A O 1
ATOM 563 N N . VAL A 1 84 ? 18.067 -3.653 -11.040 1.00 76.50 84 VAL A N 1
ATOM 564 C CA . VAL A 1 84 ? 17.259 -2.497 -11.490 1.00 76.50 84 VAL A CA 1
ATOM 565 C C . VAL A 1 84 ? 16.010 -2.889 -12.295 1.00 76.50 84 VAL A C 1
ATOM 567 O O . VAL A 1 84 ? 14.998 -2.196 -12.226 1.00 76.50 84 VAL A O 1
ATOM 570 N N . ALA A 1 85 ? 16.031 -4.026 -12.997 1.00 79.50 85 ALA A N 1
ATOM 571 C CA . ALA A 1 85 ? 14.867 -4.530 -13.728 1.00 79.50 85 ALA A CA 1
ATOM 572 C C . ALA A 1 85 ? 13.760 -5.064 -12.794 1.00 79.50 85 ALA A C 1
ATOM 574 O O . ALA A 1 85 ? 12.589 -5.115 -13.176 1.00 79.50 85 ALA A O 1
ATOM 575 N N . GLY A 1 86 ? 14.099 -5.424 -11.550 1.00 82.56 86 GLY A N 1
ATOM 576 C CA . GLY A 1 86 ? 13.152 -5.952 -10.565 1.00 82.56 86 GLY A CA 1
ATOM 577 C C . GLY A 1 86 ? 12.155 -4.918 -10.037 1.00 82.56 86 GLY A C 1
ATOM 578 O O . GLY A 1 86 ? 11.066 -5.291 -9.599 1.00 82.56 86 GLY A O 1
ATOM 579 N N . TYR A 1 87 ? 12.465 -3.620 -10.138 1.00 84.62 87 TYR A N 1
ATOM 580 C CA . TYR A 1 87 ? 11.555 -2.552 -9.708 1.00 84.62 87 TYR A CA 1
ATOM 581 C C . TYR A 1 87 ? 10.234 -2.555 -10.484 1.00 84.62 87 TYR A C 1
ATOM 583 O O . TYR A 1 87 ? 9.182 -2.346 -9.882 1.00 84.62 87 TYR A O 1
ATOM 591 N N . GLY A 1 88 ? 10.254 -2.871 -11.785 1.00 85.62 88 GLY A N 1
ATOM 592 C CA . GLY A 1 88 ? 9.030 -2.977 -12.588 1.00 85.62 88 GLY A CA 1
ATOM 593 C C . GLY A 1 88 ? 8.069 -4.036 -12.039 1.00 85.62 88 GLY A C 1
ATOM 594 O O . GLY A 1 88 ? 6.879 -3.771 -11.861 1.00 85.62 88 GLY A O 1
ATOM 595 N N . ARG A 1 89 ? 8.602 -5.211 -11.669 1.00 85.31 89 ARG A N 1
ATOM 596 C CA . ARG A 1 89 ? 7.826 -6.297 -11.047 1.00 85.31 89 ARG A CA 1
ATOM 597 C C . ARG A 1 89 ? 7.347 -5.949 -9.646 1.00 85.31 89 ARG A C 1
ATOM 599 O O . ARG A 1 89 ? 6.203 -6.240 -9.314 1.00 85.31 89 ARG A O 1
ATOM 606 N N . ALA A 1 90 ? 8.174 -5.286 -8.843 1.00 87.62 90 ALA A N 1
ATOM 607 C CA . ALA A 1 90 ? 7.755 -4.818 -7.526 1.00 87.62 90 ALA A CA 1
ATOM 608 C C . ALA A 1 90 ? 6.583 -3.822 -7.623 1.00 87.62 90 ALA A C 1
ATOM 610 O O . ALA A 1 90 ? 5.618 -3.934 -6.867 1.00 87.62 90 ALA A O 1
ATOM 611 N N . PHE A 1 91 ? 6.609 -2.896 -8.589 1.00 87.50 91 PHE A N 1
ATOM 612 C CA . PHE A 1 91 ? 5.503 -1.961 -8.813 1.00 87.50 91 PHE A CA 1
ATOM 613 C C . PHE A 1 91 ? 4.236 -2.641 -9.347 1.00 87.50 91 PHE A C 1
ATOM 615 O O . PHE A 1 91 ? 3.139 -2.302 -8.907 1.00 87.50 91 PHE A O 1
ATOM 622 N N . GLU A 1 92 ? 4.360 -3.631 -10.233 1.00 87.50 92 GLU A N 1
ATOM 623 C CA . GLU A 1 92 ? 3.225 -4.440 -10.698 1.00 87.50 92 GLU A CA 1
ATOM 624 C C . GLU A 1 92 ? 2.554 -5.188 -9.534 1.00 87.50 92 GLU A C 1
ATOM 626 O O . GLU A 1 92 ? 1.338 -5.100 -9.348 1.00 87.50 92 GLU A O 1
ATOM 631 N N . VAL A 1 93 ? 3.348 -5.855 -8.690 1.00 88.88 93 VAL A N 1
ATOM 632 C CA . VAL A 1 93 ? 2.848 -6.559 -7.500 1.00 88.88 93 VAL A CA 1
ATOM 633 C C . VAL A 1 93 ? 2.203 -5.584 -6.514 1.00 88.88 93 VAL A C 1
ATOM 635 O O . VAL A 1 93 ? 1.136 -5.879 -5.974 1.00 88.88 93 VAL A O 1
ATOM 638 N N . ALA A 1 94 ? 2.785 -4.400 -6.307 1.00 87.44 94 ALA A N 1
ATOM 639 C CA . ALA A 1 94 ? 2.188 -3.362 -5.470 1.00 87.44 94 ALA A CA 1
ATOM 640 C C . ALA A 1 94 ? 0.824 -2.895 -6.014 1.00 87.44 94 ALA A C 1
ATOM 642 O O . ALA A 1 94 ? -0.138 -2.781 -5.248 1.00 87.44 94 ALA A O 1
ATOM 643 N N . ALA A 1 95 ? 0.704 -2.685 -7.331 1.00 86.19 95 ALA A N 1
ATOM 644 C CA . ALA A 1 95 ? -0.560 -2.325 -7.970 1.00 86.19 95 ALA A CA 1
ATOM 645 C C . ALA A 1 95 ? -1.628 -3.411 -7.764 1.00 86.19 95 ALA A C 1
ATOM 647 O O . ALA A 1 95 ? -2.738 -3.102 -7.324 1.00 86.19 95 ALA A O 1
ATOM 648 N N . LEU A 1 96 ? -1.284 -4.678 -8.019 1.00 89.69 96 LEU A N 1
ATOM 649 C CA . LEU A 1 96 ? -2.193 -5.816 -7.848 1.00 89.69 96 LEU A CA 1
ATOM 650 C C . LEU A 1 96 ? -2.627 -5.989 -6.393 1.00 89.69 96 LEU A C 1
ATOM 652 O O . LEU A 1 96 ? -3.808 -6.194 -6.125 1.00 89.69 96 LEU A O 1
ATOM 656 N N . THR A 1 97 ? -1.696 -5.840 -5.451 1.00 89.44 97 THR A N 1
ATOM 657 C CA . THR A 1 97 ? -1.983 -5.943 -4.015 1.00 89.44 97 THR A CA 1
ATOM 658 C C . THR A 1 97 ? -2.973 -4.862 -3.577 1.00 89.44 97 THR A C 1
ATOM 660 O O . THR A 1 97 ? -3.918 -5.153 -2.846 1.00 89.44 97 THR A O 1
ATOM 663 N N . LEU A 1 98 ? -2.824 -3.624 -4.065 1.00 85.88 98 LEU A N 1
ATOM 664 C CA . LEU A 1 98 ? -3.764 -2.536 -3.779 1.00 85.88 98 LEU A CA 1
ATOM 665 C C . LEU A 1 98 ? -5.145 -2.763 -4.402 1.00 85.88 98 LEU A C 1
ATOM 667 O O . LEU A 1 98 ? -6.153 -2.458 -3.765 1.00 85.88 98 LEU A O 1
ATOM 671 N N . VAL A 1 99 ? -5.211 -3.302 -5.623 1.00 86.50 99 VAL A N 1
ATOM 672 C CA . VAL A 1 99 ? -6.487 -3.664 -6.261 1.00 86.50 99 VAL A CA 1
ATOM 673 C C . VAL A 1 99 ? -7.170 -4.792 -5.492 1.00 86.50 99 VAL A C 1
ATOM 675 O O . VAL A 1 99 ? -8.359 -4.689 -5.205 1.00 86.50 99 VAL A O 1
ATOM 678 N N . ALA A 1 100 ? -6.428 -5.831 -5.103 1.00 86.25 100 ALA A N 1
ATOM 679 C CA . ALA A 1 100 ? -6.948 -6.945 -4.319 1.00 86.25 100 ALA A CA 1
ATOM 680 C C . ALA A 1 100 ? -7.447 -6.488 -2.942 1.00 86.25 100 ALA A C 1
ATOM 682 O O . ALA A 1 100 ? -8.532 -6.884 -2.526 1.00 86.25 100 ALA A O 1
ATOM 683 N N . ALA A 1 101 ? -6.707 -5.606 -2.262 1.00 84.56 101 ALA A N 1
ATOM 684 C CA . ALA A 1 101 ? -7.134 -5.020 -0.995 1.00 84.56 101 ALA A CA 1
ATOM 685 C C . ALA A 1 101 ? -8.420 -4.193 -1.157 1.00 84.56 101 ALA A C 1
ATOM 687 O O . ALA A 1 101 ? -9.354 -4.355 -0.374 1.00 84.56 101 ALA A O 1
ATOM 688 N N . ALA A 1 102 ? -8.508 -3.359 -2.199 1.00 83.69 102 ALA A N 1
ATOM 689 C CA . ALA A 1 102 ? -9.713 -2.586 -2.494 1.00 83.69 102 ALA A CA 1
ATOM 690 C C . ALA A 1 102 ? -10.913 -3.491 -2.827 1.00 83.69 102 ALA A C 1
ATOM 692 O O . ALA A 1 102 ? -12.014 -3.279 -2.318 1.00 83.69 102 ALA A O 1
ATOM 693 N N . ALA A 1 103 ? -10.703 -4.540 -3.625 1.00 84.06 103 ALA A N 1
ATOM 694 C CA . ALA A 1 103 ? -11.732 -5.527 -3.927 1.00 84.06 103 ALA A CA 1
ATOM 695 C C . ALA A 1 103 ? -12.195 -6.240 -2.650 1.00 84.06 103 ALA A C 1
ATOM 697 O O . ALA A 1 103 ? -13.391 -6.281 -2.380 1.00 84.06 103 ALA A O 1
ATOM 698 N N . ALA A 1 104 ? -11.270 -6.706 -1.808 1.00 84.69 104 ALA A N 1
ATOM 699 C CA . ALA A 1 104 ? -11.601 -7.324 -0.528 1.00 84.69 104 ALA A CA 1
ATOM 700 C C . ALA A 1 104 ? -12.457 -6.393 0.347 1.00 84.69 104 ALA A C 1
ATOM 702 O O . ALA A 1 104 ? -13.455 -6.843 0.898 1.00 84.69 104 ALA A O 1
ATOM 703 N N . THR A 1 105 ? -12.146 -5.091 0.415 1.00 80.56 105 THR A N 1
ATOM 704 C CA . THR A 1 105 ? -12.973 -4.133 1.174 1.00 80.56 105 THR A CA 1
ATOM 705 C C . THR A 1 105 ? -14.381 -3.939 0.613 1.00 80.56 105 THR A C 1
ATOM 707 O O . THR A 1 105 ? -15.291 -3.641 1.379 1.00 80.56 105 THR A O 1
ATOM 710 N N . LEU A 1 106 ? -14.575 -4.105 -0.698 1.00 81.69 106 LEU A N 1
ATOM 711 C CA . LEU A 1 106 ? -15.883 -3.966 -1.345 1.00 81.69 106 LEU A CA 1
ATOM 712 C C . LEU A 1 106 ? -16.712 -5.258 -1.284 1.00 81.69 106 LEU A C 1
ATOM 714 O O . LEU A 1 106 ? -17.936 -5.199 -1.216 1.00 81.69 106 LEU A O 1
ATOM 718 N N . LEU A 1 107 ? -16.046 -6.415 -1.352 1.00 83.88 107 LEU A N 1
ATOM 719 C CA . LEU A 1 107 ? -16.669 -7.739 -1.412 1.00 83.88 107 LEU A CA 1
ATOM 720 C C . LEU A 1 107 ? -16.932 -8.352 -0.030 1.00 83.88 107 LEU A C 1
ATOM 722 O O . LEU A 1 107 ? -17.825 -9.188 0.098 1.00 83.88 107 LEU A O 1
ATOM 726 N N . LEU A 1 108 ? -16.172 -7.975 1.002 1.00 80.94 108 LEU A N 1
ATOM 727 C CA . LEU A 1 108 ? -16.374 -8.491 2.355 1.00 80.94 108 LEU A CA 1
ATOM 728 C C . LEU A 1 108 ? -17.519 -7.732 3.055 1.00 80.94 108 LEU A C 1
ATOM 730 O O . LEU A 1 108 ? -17.459 -6.505 3.161 1.00 80.94 108 LEU A O 1
ATOM 734 N N . PRO A 1 109 ? -18.543 -8.433 3.588 1.00 69.44 109 PRO A N 1
ATOM 735 C CA . PRO A 1 109 ? -19.539 -7.833 4.469 1.00 69.44 109 PRO A CA 1
ATOM 736 C C . PRO A 1 109 ? -18.862 -7.123 5.645 1.00 69.44 109 PRO A C 1
ATOM 738 O O . PRO A 1 109 ? -17.902 -7.650 6.213 1.00 69.44 109 PRO A O 1
ATOM 741 N N . GLY A 1 110 ? -19.370 -5.937 5.998 1.00 66.12 110 GLY A N 1
ATOM 742 C CA . GLY A 1 110 ? -18.741 -5.020 6.951 1.00 66.12 110 GLY A CA 1
ATOM 743 C C . GLY A 1 110 ? -18.227 -5.714 8.225 1.00 66.12 110 GLY A C 1
ATOM 744 O O . GLY A 1 110 ? -18.953 -6.541 8.792 1.00 66.12 110 GLY A O 1
ATOM 745 N N . PRO A 1 111 ? -17.001 -5.396 8.695 1.00 59.88 111 PRO A N 1
ATOM 746 C CA . PRO A 1 111 ? -16.457 -5.957 9.924 1.00 59.88 111 PRO A CA 1
ATOM 747 C C . PRO A 1 111 ? -17.450 -5.755 11.066 1.00 59.88 111 PRO A C 1
ATOM 749 O O . PRO A 1 111 ? -17.785 -4.625 11.422 1.00 59.88 111 PRO A O 1
ATOM 752 N N . ARG A 1 112 ? -17.940 -6.854 11.646 1.00 59.47 112 ARG A N 1
ATOM 753 C CA . ARG A 1 112 ? -18.708 -6.777 12.890 1.00 59.47 112 ARG A CA 1
ATOM 754 C C . ARG A 1 112 ? -17.760 -6.199 13.930 1.00 59.47 112 ARG A C 1
ATOM 756 O O . ARG A 1 112 ? -16.683 -6.758 14.128 1.00 59.47 112 ARG A O 1
ATOM 763 N N . ALA A 1 113 ? -18.126 -5.074 14.537 1.00 55.66 113 ALA A N 1
ATOM 764 C CA . ALA A 1 113 ? -17.346 -4.476 15.607 1.00 55.66 113 ALA A CA 1
ATOM 765 C C . ALA A 1 113 ? -17.202 -5.509 16.733 1.00 55.66 113 ALA A C 1
ATOM 767 O O . ALA A 1 113 ? -18.120 -5.720 17.522 1.00 55.66 113 ALA A O 1
ATOM 768 N N . SER A 1 114 ? -16.063 -6.198 16.774 1.00 51.53 114 SER A N 1
ATOM 769 C CA . SER A 1 114 ? -15.693 -7.028 17.907 1.00 51.53 114 SER A CA 1
ATOM 770 C C . SER A 1 114 ? -15.382 -6.061 19.030 1.00 51.53 114 SER A C 1
ATOM 772 O O . SER A 1 114 ? -14.313 -5.454 19.052 1.00 51.53 114 SER A O 1
ATOM 774 N N . THR A 1 115 ? -16.348 -5.859 19.919 1.00 53.50 115 THR A N 1
ATOM 775 C CA . THR A 1 115 ? -16.154 -5.109 21.152 1.00 53.50 115 THR A CA 1
ATOM 776 C C . THR A 1 115 ? -15.008 -5.785 21.898 1.00 53.50 115 THR A C 1
ATOM 778 O O . THR A 1 115 ? -15.187 -6.840 22.504 1.00 53.50 115 THR A O 1
ATOM 781 N N . VAL A 1 116 ? -13.799 -5.227 21.800 1.00 58.41 116 VAL A N 1
ATOM 782 C CA . VAL A 1 116 ? -12.681 -5.635 22.645 1.00 58.41 116 VAL A CA 1
ATOM 783 C C . VAL A 1 116 ? -13.124 -5.266 24.047 1.00 58.41 116 VAL A C 1
ATOM 785 O O . VAL A 1 116 ? -13.106 -4.100 24.425 1.00 58.41 116 VAL A O 1
ATOM 788 N N . THR A 1 117 ? -13.619 -6.249 24.796 1.00 55.59 117 THR A N 1
ATOM 789 C CA . THR A 1 117 ? -13.920 -6.078 26.210 1.00 55.59 117 THR A CA 1
ATOM 790 C C . THR A 1 117 ? -12.587 -5.808 26.889 1.00 55.59 117 THR A C 1
ATOM 792 O O . THR A 1 117 ? -11.856 -6.739 27.229 1.00 55.59 117 THR A O 1
ATOM 795 N N . ALA A 1 118 ? -12.237 -4.527 27.020 1.00 57.88 118 ALA A N 1
ATOM 796 C CA . ALA A 1 118 ? -11.141 -4.083 27.850 1.00 57.88 118 ALA A CA 1
ATOM 797 C C . ALA A 1 118 ? -11.394 -4.688 29.228 1.00 57.88 118 ALA A C 1
ATOM 799 O O . ALA A 1 118 ? -12.334 -4.324 29.937 1.00 57.88 118 ALA A O 1
ATOM 800 N N . ARG A 1 119 ? -10.616 -5.717 29.572 1.00 58.53 119 ARG A N 1
ATOM 801 C CA . ARG A 1 119 ? -10.666 -6.300 30.903 1.00 58.53 119 ARG A CA 1
ATOM 802 C C . ARG A 1 119 ? -10.325 -5.159 31.849 1.00 58.53 119 ARG A C 1
ATOM 804 O O . ARG A 1 119 ? -9.199 -4.668 31.815 1.00 58.53 119 ARG A O 1
ATOM 811 N N . ALA A 1 120 ? -11.318 -4.749 32.641 1.00 61.69 120 ALA A N 1
ATOM 812 C CA . ALA A 1 120 ? -11.170 -3.719 33.653 1.00 61.69 120 ALA A CA 1
ATOM 813 C C . ALA A 1 120 ? -9.844 -3.943 34.395 1.00 61.69 120 ALA A C 1
ATOM 815 O O . ALA A 1 120 ? -9.542 -5.105 34.722 1.00 61.69 120 ALA A O 1
ATOM 816 N N . PRO A 1 121 ? -9.051 -2.882 34.644 1.00 61.28 121 PRO A N 1
ATOM 817 C CA . PRO A 1 121 ? -7.867 -3.001 35.470 1.00 61.28 121 PRO A CA 1
ATOM 818 C C . PRO A 1 121 ? -8.336 -3.690 36.739 1.00 61.28 121 PRO A C 1
ATOM 820 O O . PRO A 1 121 ? -9.243 -3.192 37.409 1.00 61.28 121 PRO A O 1
ATOM 823 N N . ARG A 1 122 ? -7.799 -4.877 37.032 1.00 64.81 122 ARG A N 1
ATOM 824 C CA . ARG A 1 122 ? -7.994 -5.481 38.342 1.00 64.81 122 ARG A CA 1
ATOM 825 C C . ARG A 1 122 ? -7.375 -4.487 39.305 1.00 64.81 122 ARG A C 1
ATOM 827 O O . ARG A 1 122 ? -6.165 -4.494 39.503 1.00 64.81 122 ARG A O 1
ATOM 834 N N . THR A 1 123 ? -8.199 -3.588 39.836 1.00 67.25 123 THR A N 1
ATOM 835 C CA . THR A 1 123 ? -7.885 -2.834 41.030 1.00 67.25 123 THR A CA 1
ATOM 836 C C . THR A 1 123 ? -7.559 -3.917 42.027 1.00 67.25 123 THR A C 1
ATOM 838 O O . THR A 1 123 ? -8.443 -4.679 42.422 1.00 67.25 123 THR A O 1
ATOM 841 N N . ASP A 1 124 ? -6.270 -4.093 42.296 1.00 66.25 124 ASP A N 1
ATOM 842 C CA . ASP A 1 124 ? -5.801 -5.077 43.243 1.00 66.25 124 ASP A CA 1
ATOM 843 C C . ASP A 1 124 ? -6.433 -4.693 44.579 1.00 66.25 124 ASP A C 1
ATOM 845 O O . ASP A 1 124 ? -5.977 -3.787 45.280 1.00 66.25 124 ASP A O 1
ATOM 849 N N . GLN A 1 125 ? -7.570 -5.315 44.897 1.00 64.44 125 GLN A N 1
ATOM 850 C CA . GLN A 1 125 ? -8.289 -5.047 46.132 1.00 64.44 125 GLN A CA 1
ATOM 851 C C . GLN A 1 125 ? -7.383 -5.357 47.326 1.00 64.44 125 GLN A C 1
ATOM 853 O O . GLN A 1 125 ? -7.571 -4.772 48.388 1.00 64.44 125 GLN A O 1
ATOM 858 N N . GLY A 1 126 ? -6.342 -6.181 47.140 1.00 64.50 126 GLY A N 1
ATOM 859 C CA . GLY A 1 126 ? -5.273 -6.391 48.104 1.00 64.50 126 GLY A CA 1
ATOM 860 C C . GLY A 1 126 ? -4.469 -5.128 48.422 1.00 64.50 126 GLY A C 1
ATOM 861 O O . GLY A 1 126 ? -4.086 -4.954 49.578 1.00 64.50 126 GLY A O 1
ATOM 862 N N . PHE A 1 127 ? -4.257 -4.221 47.462 1.00 65.19 127 PHE A N 1
ATOM 863 C CA . PHE A 1 127 ? -3.589 -2.932 47.678 1.00 65.19 127 PHE A CA 1
ATOM 864 C C . PHE A 1 127 ? -4.480 -1.955 48.452 1.00 65.19 127 PHE A C 1
ATOM 866 O O . PHE A 1 127 ? -4.039 -1.373 49.442 1.00 65.19 127 PHE A O 1
ATOM 873 N N . LEU A 1 128 ? -5.762 -1.838 48.083 1.00 68.75 128 LEU A N 1
ATOM 874 C CA . LEU A 1 128 ? -6.716 -0.984 48.808 1.00 68.75 128 LEU A CA 1
ATOM 875 C C . LEU A 1 128 ? -6.981 -1.496 50.233 1.00 68.75 128 LEU A C 1
ATOM 877 O O . LEU A 1 128 ? -7.109 -0.706 51.171 1.00 68.75 128 LEU A O 1
ATOM 881 N N . ARG A 1 129 ? -6.994 -2.821 50.426 1.00 70.62 129 ARG A N 1
ATOM 882 C CA . ARG A 1 129 ? -7.130 -3.447 51.747 1.00 70.62 129 ARG A CA 1
ATOM 883 C C . ARG A 1 129 ? -5.861 -3.282 52.587 1.00 70.62 129 ARG A C 1
ATOM 885 O O . ARG A 1 129 ? -5.980 -3.001 53.776 1.00 70.62 129 ARG A O 1
ATOM 892 N N . ARG A 1 130 ? -4.663 -3.367 51.986 1.00 69.62 130 ARG A N 1
ATOM 893 C CA . ARG A 1 130 ? -3.389 -3.058 52.667 1.00 69.62 130 ARG A CA 1
ATOM 894 C C . ARG A 1 130 ? -3.263 -1.587 53.027 1.00 69.62 130 ARG A C 1
ATOM 896 O O . ARG A 1 130 ? -2.831 -1.293 54.128 1.00 69.62 130 ARG A O 1
ATOM 903 N N . SER A 1 131 ? -3.679 -0.673 52.155 1.00 67.25 131 SER A N 1
ATOM 904 C CA . SER A 1 131 ? -3.633 0.767 52.425 1.00 67.25 131 SER A CA 1
ATOM 905 C C . SER A 1 131 ? -4.571 1.159 53.576 1.00 67.25 131 SER A C 1
ATOM 907 O O . SER A 1 131 ? -4.155 1.875 54.482 1.00 67.25 131 SER A O 1
ATOM 909 N N . ARG A 1 132 ? -5.788 0.591 53.642 1.00 66.19 132 ARG A N 1
ATOM 910 C CA . ARG A 1 132 ? -6.676 0.759 54.812 1.00 66.19 132 ARG A CA 1
ATOM 911 C C . ARG A 1 132 ? -6.146 0.093 56.082 1.00 66.19 132 ARG A C 1
ATOM 913 O O . ARG A 1 132 ? -6.340 0.639 57.162 1.00 66.19 132 ARG A O 1
ATOM 920 N N . ALA A 1 133 ? -5.490 -1.062 55.970 1.00 67.75 133 ALA A N 1
ATOM 921 C CA . ALA A 1 133 ? -4.865 -1.720 57.117 1.00 67.75 133 ALA A CA 1
ATOM 922 C C . ALA A 1 133 ? -3.630 -0.954 57.630 1.00 67.75 133 ALA A C 1
ATOM 924 O O . ALA A 1 133 ? -3.380 -0.934 58.829 1.00 67.75 133 ALA A O 1
ATOM 925 N N . ASN A 1 134 ? -2.896 -0.287 56.735 1.00 69.94 134 ASN A N 1
ATOM 926 C CA . ASN A 1 134 ? -1.669 0.450 57.039 1.00 69.94 134 ASN A CA 1
ATOM 927 C C . ASN A 1 134 ? -1.915 1.933 57.394 1.00 69.94 134 ASN A C 1
ATOM 929 O O . ASN A 1 134 ? -1.033 2.602 57.921 1.00 69.94 134 ASN A O 1
ATOM 933 N N . GLY A 1 135 ? -3.118 2.459 57.143 1.00 59.28 135 GLY A N 1
ATOM 934 C CA . GLY A 1 135 ? -3.499 3.861 57.362 1.00 59.28 135 GLY A CA 1
ATOM 935 C C . GLY A 1 135 ? -3.854 4.250 58.803 1.00 59.28 135 GLY A C 1
ATOM 936 O O . GLY A 1 135 ? -4.493 5.278 59.002 1.00 59.28 135 GLY A O 1
ATOM 937 N N . ARG A 1 136 ? -3.486 3.449 59.812 1.00 62.06 136 ARG A N 1
ATOM 938 C CA . ARG A 1 136 ? -3.751 3.740 61.239 1.00 62.06 136 ARG A CA 1
ATOM 939 C C . ARG A 1 136 ? -2.508 4.102 62.066 1.00 62.06 136 ARG A C 1
ATOM 941 O O . ARG A 1 136 ? -2.634 4.243 63.274 1.00 62.06 136 ARG A O 1
ATOM 948 N N . GLY A 1 137 ? -1.331 4.261 61.450 1.00 58.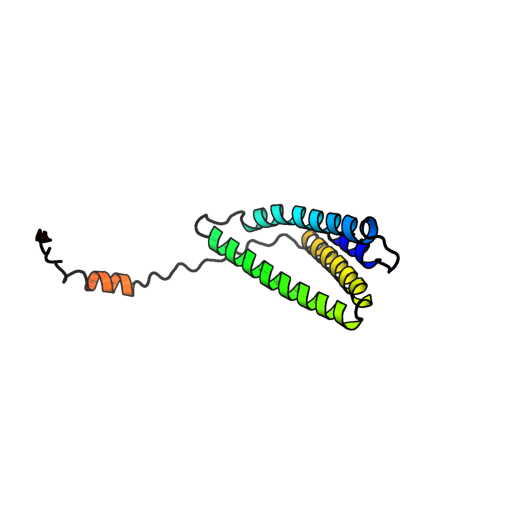38 137 GLY A N 1
ATOM 949 C CA . GLY A 1 137 ? -0.065 4.360 62.197 1.00 58.38 137 GLY A CA 1
ATOM 950 C C . GLY A 1 137 ? 0.847 5.558 61.927 1.00 58.38 137 GLY A C 1
ATOM 951 O O . GLY A 1 137 ? 1.893 5.638 62.558 1.00 58.38 137 GLY A O 1
ATOM 952 N N . SER A 1 138 ? 0.519 6.482 61.022 1.00 58.34 138 SER A N 1
ATOM 953 C CA . SER A 1 138 ? 1.413 7.612 60.726 1.00 58.34 138 SER A CA 1
ATOM 954 C C . SER A 1 138 ? 0.699 8.947 60.889 1.00 58.34 138 SER A C 1
ATOM 956 O O . SER A 1 138 ? 0.372 9.620 59.911 1.00 58.34 138 SER A O 1
ATOM 958 N N . GLU A 1 139 ? 0.487 9.337 62.146 1.00 61.22 139 GLU A N 1
ATOM 959 C CA . GLU A 1 139 ? 0.469 10.750 62.511 1.00 61.22 139 GLU A CA 1
ATOM 960 C C . GLU A 1 139 ? 1.787 11.358 62.022 1.00 61.22 139 GLU A C 1
ATOM 962 O O . GLU A 1 139 ? 2.858 11.177 62.606 1.00 61.22 139 GLU A O 1
ATOM 967 N N . ILE A 1 140 ? 1.719 12.034 60.878 1.00 59.94 140 ILE A N 1
ATOM 968 C CA . ILE A 1 140 ? 2.792 12.878 60.376 1.00 59.94 140 ILE A CA 1
ATOM 969 C C . ILE A 1 140 ? 2.889 14.032 61.369 1.00 59.94 140 ILE A C 1
ATOM 971 O O . ILE A 1 140 ? 2.188 15.036 61.267 1.00 59.94 140 ILE A O 1
ATOM 975 N N . LYS A 1 141 ? 3.738 13.839 62.380 1.00 59.50 141 LYS A N 1
ATOM 976 C CA . LYS A 1 141 ? 4.196 14.863 63.311 1.00 59.50 141 LYS A CA 1
ATOM 977 C C . LYS A 1 141 ? 4.729 16.023 62.477 1.00 59.50 141 LYS A C 1
ATOM 979 O O . LYS A 1 141 ? 5.841 15.947 61.952 1.00 59.50 141 LYS A O 1
ATOM 984 N N . ALA A 1 142 ? 3.905 17.057 62.321 1.00 59.09 142 ALA A N 1
ATOM 985 C CA . ALA A 1 142 ? 4.252 18.294 61.647 1.00 59.09 142 ALA A CA 1
ATOM 986 C C . ALA A 1 142 ? 5.538 18.833 62.281 1.00 59.09 142 ALA A C 1
ATOM 988 O O . ALA A 1 142 ? 5.548 19.282 63.428 1.00 59.09 142 ALA A O 1
ATOM 989 N N . ARG A 1 143 ? 6.657 18.712 61.563 1.00 60.81 143 ARG A N 1
ATOM 990 C CA . ARG A 1 143 ? 7.906 19.344 61.971 1.00 60.81 143 ARG A CA 1
ATOM 991 C C . ARG A 1 143 ? 7.818 20.807 61.543 1.00 60.81 143 ARG A C 1
ATOM 993 O O . ARG A 1 143 ? 7.650 21.051 60.348 1.00 60.81 143 ARG A O 1
ATOM 1000 N N . PRO A 1 144 ? 7.892 21.772 62.474 1.00 53.50 144 PRO A N 1
ATOM 1001 C CA . PRO A 1 144 ? 7.860 23.174 62.108 1.00 53.50 144 PRO A CA 1
ATOM 1002 C C . PRO A 1 144 ? 9.114 23.488 61.292 1.00 53.50 144 PRO A C 1
ATOM 1004 O O . PRO A 1 144 ? 10.240 23.200 61.699 1.00 53.50 144 PRO A O 1
ATOM 1007 N N . PHE A 1 145 ? 8.880 24.039 60.106 1.00 64.44 145 PHE A N 1
ATOM 1008 C CA . PHE A 1 145 ? 9.888 24.537 59.186 1.00 64.44 145 PHE A CA 1
ATOM 1009 C C . PHE A 1 145 ? 10.569 25.753 59.830 1.00 64.44 145 PHE A C 1
ATOM 1011 O O . PHE A 1 145 ? 10.084 26.880 59.745 1.00 64.44 145 PHE A O 1
ATOM 1018 N N . ALA A 1 146 ? 11.658 25.503 60.556 1.00 62.88 146 ALA A N 1
ATOM 1019 C CA . ALA A 1 146 ? 12.504 26.546 61.108 1.00 62.88 146 ALA A CA 1
ATOM 1020 C C . ALA A 1 146 ? 13.274 27.206 59.957 1.00 62.88 146 ALA A C 1
ATOM 1022 O O . ALA A 1 146 ? 14.203 26.628 59.395 1.00 62.88 146 ALA A O 1
ATOM 1023 N N . LEU A 1 147 ? 12.853 28.418 59.597 1.00 62.53 147 LEU A N 1
ATOM 1024 C CA 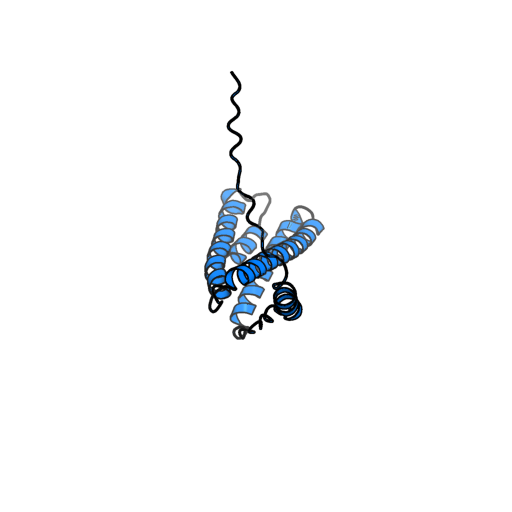. LEU A 1 147 ? 13.603 29.329 58.741 1.00 62.53 147 LEU A CA 1
ATOM 1025 C C . LEU A 1 147 ? 14.917 29.699 59.444 1.00 62.53 147 LEU A C 1
ATOM 1027 O O . LEU A 1 147 ? 14.940 30.589 60.295 1.00 62.53 147 LEU A O 1
ATOM 1031 N N . ASP A 1 148 ? 16.009 29.030 59.075 1.00 66.88 148 ASP A N 1
ATOM 1032 C CA . ASP A 1 148 ? 17.371 29.453 59.409 1.00 66.88 148 ASP A CA 1
ATOM 1033 C C . ASP A 1 148 ? 17.716 30.696 58.577 1.00 66.88 148 ASP A C 1
ATOM 1035 O O . ASP A 1 148 ? 18.323 30.636 57.508 1.00 66.88 148 ASP A O 1
ATOM 1039 N N . ARG A 1 149 ? 17.261 31.862 59.054 1.00 65.12 149 ARG A N 1
ATOM 1040 C CA . ARG A 1 149 ? 17.822 33.152 58.651 1.00 65.12 149 ARG A CA 1
ATOM 1041 C C . ARG A 1 149 ? 19.181 33.309 59.327 1.00 65.12 149 ARG A C 1
ATOM 1043 O O . ARG A 1 149 ? 19.304 34.023 60.322 1.00 65.12 149 ARG A O 1
ATOM 1050 N N . ARG A 1 150 ? 20.218 32.710 58.743 1.00 63.53 150 ARG A N 1
ATOM 1051 C CA . ARG A 1 150 ? 21.595 33.139 58.981 1.00 63.53 150 ARG A CA 1
ATOM 1052 C C . ARG A 1 150 ? 22.163 33.857 57.768 1.00 63.53 150 ARG A C 1
ATOM 1054 O O . ARG A 1 150 ? 22.363 33.293 56.701 1.00 63.53 150 ARG A O 1
ATOM 1061 N N . LYS A 1 151 ? 22.378 35.151 58.012 1.00 60.91 151 LYS A N 1
ATOM 1062 C CA . LYS A 1 151 ? 23.282 36.068 57.324 1.00 60.91 151 LYS A CA 1
ATOM 1063 C C . LYS A 1 151 ? 24.517 35.346 56.783 1.00 60.91 151 LYS A C 1
ATOM 1065 O O . LYS A 1 151 ? 25.145 34.601 57.532 1.00 60.91 151 LYS A O 1
ATOM 1070 N N . ASN A 1 152 ? 24.938 35.713 55.580 1.00 49.44 152 ASN A N 1
ATOM 1071 C CA . ASN A 1 152 ? 26.363 35.804 55.296 1.00 49.44 152 ASN A CA 1
ATOM 1072 C C . ASN A 1 152 ? 26.650 37.208 54.721 1.00 49.44 152 ASN A C 1
ATOM 1074 O O . ASN A 1 152 ? 25.802 37.697 53.967 1.00 49.44 152 ASN A O 1
ATOM 1078 N N . PRO A 1 153 ? 27.723 37.879 55.180 1.00 64.38 153 PRO A N 1
ATOM 1079 C CA . PRO A 1 153 ? 28.041 39.278 54.902 1.00 64.38 153 PRO A CA 1
ATOM 1080 C C . PRO A 1 153 ? 28.664 39.502 53.521 1.00 64.38 153 PRO A C 1
ATOM 1082 O O . PRO A 1 153 ? 29.161 38.522 52.921 1.00 64.38 153 PRO A O 1
#

Secondary structure (DSSP, 8-state):
-HHHHHHHHTT--TT--IIIIIIHHHHHHHHHHHHHHHHHHHHHHTT--TTTHHHHHHHHHHHHHHHHHHHHHHHHH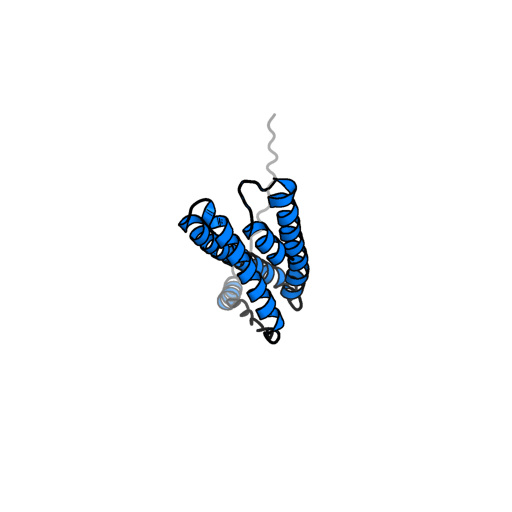HHHTTGGGHHHHHHHHHHHHHHHHHHHHHHS----------------HHHHHHHHHHTTS----------------

Foldseek 3Di:
DLLVLLLQLLPDDPPDDCCRNPVVSVCVNVVVVVVPVVVVLVVQCPPDDPVCSVVSVVVVVVVCVVVVVVLVVVLVVQLVVPPNNSSSVSSNVVSVVVVVVVVCVVPDDDDDPPPPPPPPPPPVVVVVVVCVVVVPPDPPPDDPPDPPPDDDD